Protein AF-A0A0E4BM86-F1 (afdb_monomer_lite)

Radius of gyration: 12.63 Å; chains: 1; bounding box: 27×24×32 Å

Organism: NCBI:txid1355477

pLDDT: mean 76.34, std 8.64, range [48.16, 85.19]

Structure (mmCIF, N/CA/C/O backbone):
data_AF-A0A0E4BM86-F1
#
_entry.id   AF-A0A0E4BM86-F1
#
loop_
_atom_site.group_PDB
_atom_site.id
_atom_site.type_symbol
_atom_site.label_atom_id
_atom_site.label_alt_id
_atom_site.label_comp_id
_atom_site.label_asym_id
_atom_site.label_entity_id
_atom_site.label_seq_id
_atom_site.pdbx_PDB_ins_code
_atom_site.Cartn_x
_atom_site.Cartn_y
_atom_site.Cartn_z
_atom_site.occupancy
_atom_site.B_iso_or_equiv
_atom_site.auth_seq_id
_atom_site.auth_comp_id
_atom_site.auth_asym_id
_atom_site.auth_atom_id
_atom_site.pdbx_PDB_model_num
ATOM 1 N N . MET A 1 1 ? 15.356 -4.921 11.803 1.00 51.75 1 MET A N 1
ATOM 2 C CA . MET A 1 1 ? 14.970 -3.624 11.199 1.00 51.75 1 MET A CA 1
ATOM 3 C C . MET A 1 1 ? 14.279 -2.768 12.251 1.00 51.75 1 MET A C 1
ATOM 5 O O . MET A 1 1 ? 13.385 -3.266 12.924 1.00 51.75 1 MET A O 1
ATOM 9 N N . ALA A 1 2 ? 14.743 -1.537 12.477 1.00 48.16 2 ALA A N 1
ATOM 10 C CA . ALA A 1 2 ? 14.286 -0.697 13.586 1.00 48.16 2 ALA A CA 1
ATOM 11 C C . ALA A 1 2 ? 12.775 -0.386 13.509 1.00 48.16 2 ALA A C 1
ATOM 13 O O . ALA A 1 2 ? 12.248 -0.040 12.451 1.00 48.16 2 ALA A O 1
ATOM 14 N N . LYS A 1 3 ? 12.085 -0.464 14.655 1.00 54.88 3 LYS A N 1
ATOM 15 C CA . LYS A 1 3 ? 10.628 -0.259 14.814 1.00 54.88 3 LYS A CA 1
ATOM 16 C C . LYS A 1 3 ? 10.142 1.112 14.301 1.00 54.88 3 LYS A C 1
ATOM 18 O O . LYS A 1 3 ? 8.982 1.255 13.917 1.00 54.88 3 LYS A O 1
ATOM 23 N N . SER A 1 4 ? 11.035 2.101 14.252 1.00 56.44 4 SER A N 1
ATOM 24 C CA . SER A 1 4 ? 10.756 3.465 13.781 1.00 56.44 4 SER A CA 1
ATOM 25 C C . SER A 1 4 ? 10.691 3.591 12.254 1.00 56.44 4 SER A C 1
ATOM 27 O O . SER A 1 4 ? 9.975 4.451 11.746 1.00 56.44 4 SER A O 1
ATOM 29 N N . THR A 1 5 ? 11.362 2.710 11.507 1.00 68.94 5 THR A N 1
ATOM 30 C CA . THR A 1 5 ? 11.380 2.756 10.037 1.00 68.94 5 THR A CA 1
ATOM 31 C C . THR A 1 5 ? 10.063 2.238 9.466 1.00 68.94 5 THR A C 1
ATOM 33 O O . THR A 1 5 ? 9.434 2.905 8.649 1.00 68.94 5 THR A O 1
ATOM 36 N N . LEU A 1 6 ? 9.572 1.103 9.971 1.00 72.94 6 LEU A N 1
ATOM 37 C CA . LEU A 1 6 ? 8.340 0.474 9.485 1.00 72.94 6 LEU A CA 1
ATOM 38 C C . LEU A 1 6 ? 7.098 1.362 9.695 1.00 72.94 6 LEU A C 1
ATOM 40 O O . LEU A 1 6 ? 6.272 1.501 8.794 1.00 72.94 6 LEU A O 1
ATOM 44 N N . SER A 1 7 ? 6.995 2.030 10.850 1.00 77.44 7 SER A N 1
ATOM 45 C CA . SER A 1 7 ? 5.917 2.993 11.122 1.00 77.44 7 SER A CA 1
ATOM 46 C C . SER A 1 7 ? 5.951 4.190 10.168 1.00 77.44 7 SER A C 1
ATOM 48 O O . SER A 1 7 ? 4.898 4.629 9.703 1.00 77.44 7 SER A O 1
ATOM 50 N N . ASN A 1 8 ? 7.145 4.696 9.834 1.00 79.94 8 ASN A N 1
ATOM 51 C CA . ASN A 1 8 ? 7.287 5.781 8.865 1.00 79.94 8 ASN A CA 1
ATOM 52 C C . ASN A 1 8 ? 6.922 5.324 7.442 1.00 79.94 8 ASN A C 1
ATOM 54 O O . ASN A 1 8 ? 6.197 6.037 6.754 1.00 79.94 8 ASN A O 1
ATOM 58 N N . HIS A 1 9 ? 7.323 4.114 7.029 1.00 81.19 9 HIS A N 1
ATOM 59 C CA . HIS A 1 9 ? 6.895 3.539 5.748 1.00 81.19 9 HIS A CA 1
ATOM 60 C C . HIS A 1 9 ? 5.371 3.425 5.662 1.00 81.19 9 HIS A C 1
ATOM 62 O O . HIS A 1 9 ? 4.784 3.881 4.685 1.00 81.19 9 HIS A O 1
ATOM 68 N N . PHE A 1 10 ? 4.701 2.905 6.696 1.00 78.00 10 PHE A N 1
ATOM 69 C CA . PHE A 1 10 ? 3.237 2.833 6.700 1.00 78.00 10 PHE A CA 1
ATOM 70 C C . PHE A 1 10 ? 2.569 4.213 6.659 1.00 78.00 10 PHE A C 1
ATOM 72 O O . PHE A 1 10 ? 1.530 4.362 6.018 1.00 78.00 10 PHE A O 1
ATOM 79 N N . ARG A 1 11 ? 3.149 5.234 7.302 1.00 82.25 11 ARG A N 1
ATOM 80 C CA . ARG A 1 11 ? 2.646 6.611 7.199 1.00 82.25 11 ARG A CA 1
ATOM 81 C C . ARG A 1 11 ? 2.742 7.131 5.764 1.00 82.25 11 ARG A C 1
ATOM 83 O O . ARG A 1 11 ? 1.728 7.565 5.230 1.00 82.25 11 ARG A O 1
ATOM 9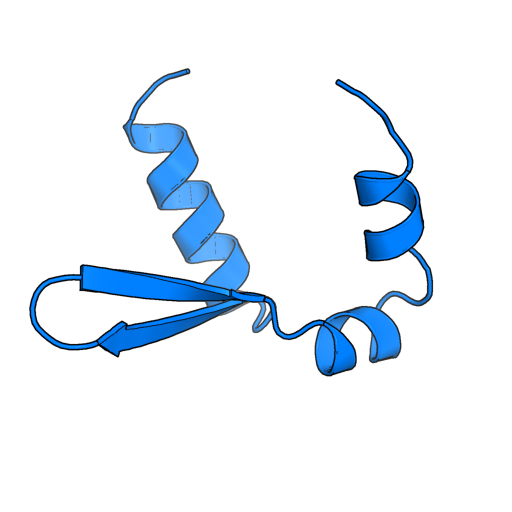0 N N . ILE A 1 12 ? 3.911 7.009 5.133 1.00 84.62 12 ILE A N 1
ATOM 91 C CA . ILE A 1 12 ? 4.149 7.457 3.751 1.00 84.62 12 ILE A CA 1
ATOM 92 C C . ILE A 1 12 ? 3.217 6.730 2.776 1.00 84.62 12 ILE A C 1
ATOM 94 O O . ILE A 1 12 ? 2.578 7.360 1.939 1.00 84.62 12 ILE A O 1
ATOM 98 N N . LEU A 1 13 ? 3.077 5.409 2.913 1.00 81.94 13 LEU A N 1
ATOM 99 C CA . LEU A 1 13 ? 2.175 4.617 2.075 1.00 81.94 13 LEU A CA 1
ATOM 100 C C . LEU A 1 13 ? 0.705 5.041 2.243 1.00 81.94 13 LEU A C 1
ATOM 102 O O . LEU A 1 13 ? -0.058 5.001 1.277 1.00 81.94 13 LEU A O 1
ATOM 106 N N . ARG A 1 14 ? 0.288 5.445 3.451 1.00 81.75 14 ARG A N 1
ATOM 107 C CA . ARG A 1 14 ? -1.074 5.939 3.710 1.00 81.75 14 ARG A CA 1
ATOM 108 C C . ARG A 1 14 ? -1.288 7.320 3.095 1.00 81.75 14 ARG A C 1
ATOM 110 O O . ARG A 1 14 ? -2.312 7.535 2.457 1.00 81.75 14 ARG A O 1
ATOM 117 N N . GLU A 1 15 ? -0.330 8.229 3.269 1.00 82.06 15 GLU A N 1
ATOM 118 C CA . GLU A 1 15 ? -0.361 9.585 2.698 1.00 82.06 15 GLU A CA 1
ATOM 119 C C . GLU A 1 15 ? -0.368 9.557 1.165 1.00 82.06 15 GLU A C 1
ATOM 121 O O . GLU A 1 15 ? -1.116 10.296 0.534 1.00 82.06 15 GLU A O 1
ATOM 126 N N . ALA A 1 16 ? 0.380 8.634 0.558 1.00 79.88 16 ALA A N 1
ATOM 127 C CA . ALA A 1 16 ? 0.377 8.415 -0.886 1.00 79.88 16 ALA A CA 1
ATOM 128 C C . ALA A 1 16 ? -0.922 7.763 -1.413 1.00 79.88 16 ALA A C 1
ATOM 130 O O . ALA A 1 16 ? -1.090 7.616 -2.626 1.00 79.88 16 ALA A O 1
ATOM 131 N N . GLY A 1 17 ? -1.837 7.360 -0.521 1.00 77.25 17 GLY A N 1
ATOM 132 C CA . GLY A 1 17 ? -3.089 6.684 -0.867 1.00 77.25 17 GLY A CA 1
ATOM 133 C C . GLY A 1 17 ? -2.912 5.224 -1.294 1.00 77.25 17 GLY A C 1
ATOM 134 O O . GLY A 1 17 ? -3.834 4.639 -1.852 1.00 77.25 17 GLY A O 1
ATOM 135 N N . LEU A 1 18 ? -1.745 4.627 -1.036 1.00 79.31 18 LEU A N 1
ATOM 136 C CA . LEU A 1 18 ? -1.401 3.263 -1.448 1.00 79.31 18 LEU A CA 1
ATOM 137 C C . LEU A 1 18 ? -1.973 2.219 -0.473 1.00 79.31 18 LEU A C 1
ATOM 139 O O . LEU A 1 18 ? -2.342 1.118 -0.876 1.00 79.31 18 LEU A O 1
ATOM 143 N N . ILE A 1 19 ? -2.091 2.555 0.815 1.00 82.62 19 ILE A N 1
ATOM 144 C CA . ILE A 1 19 ? -2.682 1.663 1.823 1.00 82.62 19 ILE A CA 1
ATOM 145 C C . ILE A 1 19 ? -3.851 2.322 2.547 1.00 82.62 19 ILE A C 1
ATOM 147 O O . ILE A 1 19 ? -3.835 3.510 2.870 1.00 82.62 19 ILE A O 1
ATOM 151 N N . ARG A 1 20 ? -4.861 1.518 2.872 1.00 80.31 20 ARG A N 1
ATOM 152 C CA . ARG A 1 20 ? -5.956 1.884 3.763 1.00 80.31 20 ARG A CA 1
ATOM 153 C C . ARG A 1 20 ? -5.785 1.149 5.083 1.00 80.31 20 ARG A C 1
ATOM 155 O O . ARG A 1 20 ? -5.800 -0.077 5.132 1.00 80.31 20 ARG A O 1
ATOM 162 N N . THR A 1 21 ? -5.667 1.901 6.168 1.00 76.19 21 THR A N 1
ATOM 163 C CA . THR A 1 21 ? -5.751 1.335 7.516 1.00 76.19 21 THR A CA 1
ATOM 164 C C . THR A 1 21 ? -7.218 1.311 7.928 1.00 76.19 21 THR A C 1
ATOM 166 O O . THR A 1 21 ? -7.853 2.361 7.973 1.00 76.19 21 THR A O 1
ATOM 169 N N . SER A 1 22 ? -7.763 0.132 8.218 1.00 78.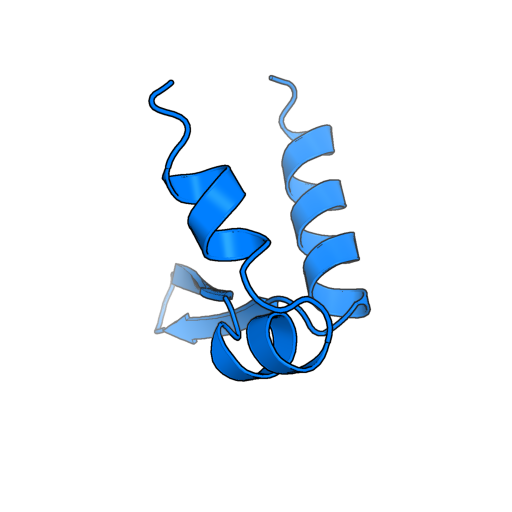19 22 SER A N 1
ATOM 170 C CA . SER A 1 22 ? -9.083 -0.004 8.839 1.00 78.19 22 SER A CA 1
ATOM 171 C C . SER A 1 22 ? -8.941 -0.675 10.200 1.00 78.19 22 SER A C 1
ATOM 173 O O . SER A 1 22 ? -8.107 -1.567 10.385 1.00 78.19 22 SER A O 1
ATOM 175 N N . LYS A 1 23 ? -9.740 -0.231 11.169 1.00 75.75 23 LYS A N 1
ATOM 176 C CA . LYS A 1 23 ? -9.788 -0.830 12.504 1.00 75.75 23 LYS A CA 1
ATOM 177 C C . LYS A 1 23 ? -10.796 -1.978 12.473 1.00 75.75 23 LYS A C 1
ATOM 179 O O . LYS A 1 23 ? -11.991 -1.735 12.344 1.00 75.75 23 LYS A O 1
ATOM 184 N N . GLN A 1 24 ? -10.322 -3.218 12.575 1.00 76.00 24 GLN A N 1
ATOM 185 C CA . GLN A 1 24 ? -11.182 -4.377 12.827 1.00 76.00 24 GLN A CA 1
ATOM 186 C C . GLN A 1 24 ? -11.003 -4.765 14.297 1.00 76.00 24 GLN A C 1
ATOM 188 O O . GLN A 1 24 ? -10.048 -5.446 14.672 1.00 76.00 24 GLN A O 1
ATOM 193 N N . GLY A 1 25 ? -11.888 -4.246 15.153 1.00 80.56 25 GLY A N 1
ATOM 194 C CA . GLY A 1 25 ? -11.800 -4.432 16.602 1.00 80.56 25 GLY A CA 1
ATOM 195 C C . GLY A 1 25 ? -10.518 -3.831 17.191 1.00 80.56 25 GLY A C 1
ATOM 196 O O . GLY A 1 25 ? -10.264 -2.634 17.059 1.00 80.56 25 GLY A O 1
ATOM 197 N N . VAL A 1 26 ? -9.708 -4.670 17.843 1.00 76.12 26 VAL A N 1
ATOM 198 C CA . VAL A 1 26 ? -8.461 -4.274 18.531 1.00 76.12 26 VAL A CA 1
ATOM 199 C C . VAL A 1 26 ? -7.262 -4.194 17.567 1.00 76.12 26 VAL A C 1
ATOM 201 O O . VAL A 1 26 ? -6.232 -3.615 17.905 1.00 76.12 26 VAL A O 1
ATOM 204 N N . GLN A 1 27 ? -7.383 -4.728 16.346 1.00 69.81 27 GLN A N 1
ATOM 205 C CA . GLN A 1 27 ? -6.278 -4.803 15.386 1.00 69.81 27 GLN A CA 1
ATOM 206 C C . GLN A 1 27 ? -6.387 -3.740 14.282 1.00 69.81 27 GLN A C 1
ATOM 208 O O . GLN A 1 27 ? -7.448 -3.503 13.695 1.00 69.81 27 GLN A O 1
ATOM 213 N N . HIS A 1 28 ? -5.253 -3.110 13.965 1.00 67.31 28 HIS A N 1
ATOM 214 C CA . HIS A 1 28 ? -5.111 -2.235 12.803 1.00 67.31 28 HIS A CA 1
ATOM 215 C C . HIS A 1 28 ? -4.750 -3.082 11.583 1.00 67.31 28 HIS A C 1
ATOM 217 O O . HIS A 1 28 ? -3.608 -3.524 11.455 1.00 67.31 28 HIS A O 1
ATOM 223 N N . ARG A 1 29 ? -5.703 -3.295 10.670 1.00 74.62 29 ARG A N 1
ATOM 224 C CA . ARG A 1 29 ? -5.430 -3.996 9.413 1.00 74.62 29 ARG A CA 1
ATOM 225 C C . ARG A 1 29 ? -5.093 -2.970 8.338 1.00 74.62 29 ARG A C 1
ATOM 227 O O . ARG A 1 29 ? -5.919 -2.122 7.999 1.00 74.62 29 ARG A O 1
ATOM 234 N N . ASN A 1 30 ? -3.870 -3.034 7.821 1.00 74.00 30 ASN A N 1
ATOM 235 C CA . ASN A 1 30 ? -3.473 -2.276 6.640 1.00 74.00 30 ASN A CA 1
ATOM 236 C C . ASN A 1 30 ? -3.788 -3.121 5.409 1.00 74.00 30 ASN A C 1
ATOM 238 O O . ASN A 1 30 ? -3.266 -4.223 5.272 1.00 74.00 30 ASN A O 1
ATOM 242 N N . VAL A 1 31 ? -4.655 -2.612 4.541 1.00 78.44 31 VAL A N 1
ATOM 243 C CA . VAL A 1 31 ? -4.992 -3.239 3.264 1.00 78.44 31 VAL A CA 1
ATOM 244 C C . VAL A 1 31 ? -4.419 -2.369 2.157 1.00 78.44 31 VAL A C 1
ATOM 246 O O . VAL A 1 31 ? -4.645 -1.159 2.133 1.00 78.44 31 VAL A O 1
ATOM 249 N N . VAL A 1 32 ? -3.647 -2.979 1.266 1.00 78.50 32 VAL A N 1
ATOM 250 C CA . VAL A 1 32 ? -3.09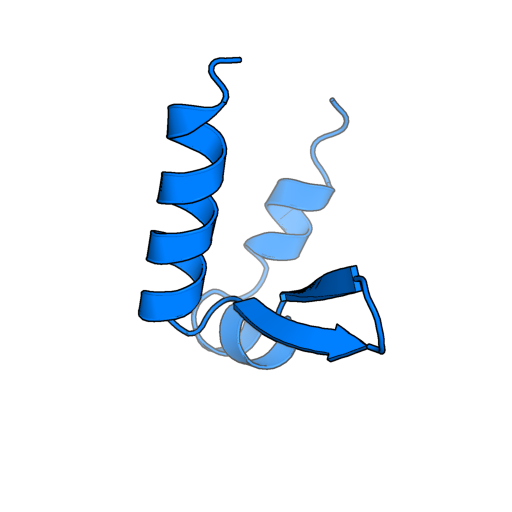8 -2.312 0.085 1.00 78.50 32 VAL A CA 1
ATOM 251 C C . VAL A 1 32 ? -4.234 -2.080 -0.910 1.00 78.50 32 VAL A C 1
ATOM 253 O O . VAL A 1 32 ? -5.024 -2.984 -1.171 1.00 78.50 32 VAL A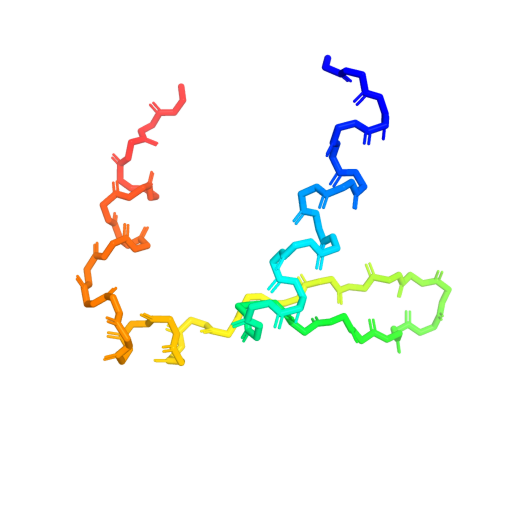 O 1
ATOM 256 N N . ARG A 1 33 ? -4.341 -0.869 -1.459 1.00 81.25 33 ARG A N 1
ATOM 257 C CA . ARG A 1 33 ? -5.291 -0.554 -2.534 1.00 81.25 33 ARG A CA 1
ATOM 258 C C . ARG A 1 33 ? -4.702 -1.001 -3.868 1.00 81.25 33 ARG A C 1
ATOM 260 O O . ARG A 1 33 ? -4.254 -0.182 -4.661 1.00 81.25 33 ARG A O 1
ATOM 267 N N . GLU A 1 34 ? -4.650 -2.311 -4.083 1.00 76.12 34 GLU A N 1
ATOM 268 C CA . GLU A 1 34 ? -4.029 -2.908 -5.272 1.00 76.12 34 GLU A CA 1
ATOM 269 C C . GLU A 1 34 ? -4.541 -2.305 -6.585 1.00 76.12 34 GLU A C 1
ATOM 271 O O . GLU A 1 34 ? -3.742 -2.043 -7.477 1.00 76.12 34 GLU A O 1
ATOM 276 N N . GLU A 1 35 ? -5.840 -2.017 -6.682 1.00 79.38 35 GLU A N 1
ATOM 277 C CA . GLU A 1 35 ? -6.455 -1.426 -7.876 1.00 79.38 35 GLU A CA 1
ATOM 278 C C . GLU A 1 35 ? -5.948 -0.003 -8.157 1.00 79.38 35 GLU A C 1
ATOM 280 O O . GLU A 1 35 ? -5.490 0.272 -9.264 1.00 79.38 35 GLU A O 1
ATOM 285 N N . ASP A 1 36 ? -5.951 0.880 -7.148 1.00 78.75 36 ASP A N 1
ATOM 286 C CA . ASP A 1 36 ? -5.423 2.251 -7.251 1.00 78.75 36 ASP A CA 1
ATOM 287 C C . ASP A 1 36 ? -3.929 2.245 -7.615 1.00 78.75 36 ASP A C 1
ATOM 289 O O . ASP A 1 36 ? -3.460 3.027 -8.449 1.00 78.75 36 ASP A O 1
ATOM 293 N N . ILE A 1 37 ? -3.163 1.344 -6.992 1.00 79.75 37 ILE A N 1
ATOM 294 C CA . ILE A 1 37 ? -1.728 1.219 -7.248 1.00 79.75 37 ILE A CA 1
ATOM 295 C C . ILE A 1 37 ? -1.487 0.696 -8.650 1.00 79.75 37 ILE A C 1
ATOM 297 O O . ILE A 1 37 ? -0.640 1.237 -9.346 1.00 79.75 37 ILE A O 1
ATOM 301 N N . ASN A 1 38 ? -2.221 -0.320 -9.090 1.00 82.44 38 ASN A N 1
ATOM 302 C CA . ASN A 1 38 ? -2.068 -0.866 -10.429 1.00 82.44 38 ASN A CA 1
ATOM 303 C C . ASN A 1 38 ? -2.552 0.119 -11.511 1.00 82.44 38 ASN A C 1
ATOM 305 O O . ASN A 1 38 ? -2.027 0.094 -12.619 1.00 82.44 38 ASN A O 1
ATOM 309 N N . ALA A 1 39 ? -3.493 1.018 -11.196 1.00 83.31 39 ALA A N 1
ATOM 310 C CA . ALA A 1 39 ? -3.899 2.106 -12.085 1.00 83.31 39 ALA A CA 1
ATOM 311 C C . ALA A 1 39 ? -2.804 3.179 -12.244 1.00 83.31 39 ALA A C 1
ATOM 313 O O . ALA A 1 39 ? -2.570 3.655 -13.352 1.00 83.31 39 ALA A O 1
ATOM 314 N N . ARG A 1 40 ? -2.112 3.552 -11.156 1.00 82.69 40 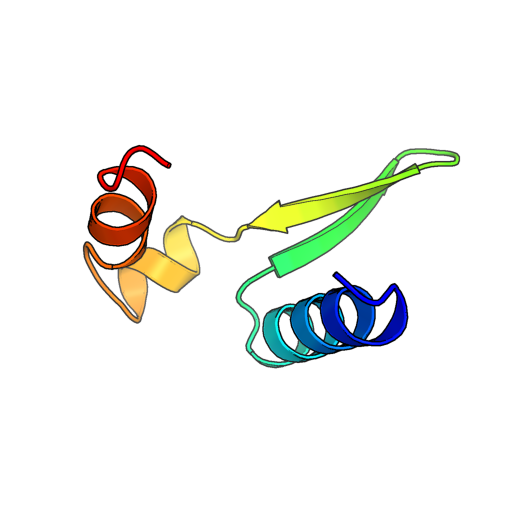ARG A N 1
ATOM 315 C CA . ARG A 1 40 ? -1.013 4.543 -11.187 1.00 82.69 40 ARG A CA 1
ATOM 316 C C . ARG A 1 40 ? 0.328 3.956 -11.639 1.00 82.69 40 ARG A C 1
ATOM 318 O O . ARG A 1 40 ? 1.102 4.624 -12.314 1.00 82.69 40 ARG A O 1
ATOM 325 N N . PHE A 1 41 ? 0.597 2.719 -11.242 1.00 79.81 41 PHE A N 1
ATOM 326 C CA . PHE A 1 41 ? 1.852 1.991 -11.415 1.00 79.81 41 PHE A CA 1
ATOM 327 C C . PHE A 1 41 ? 1.557 0.555 -11.875 1.00 79.81 41 PHE A C 1
ATOM 329 O O . PHE A 1 41 ? 1.681 -0.402 -11.097 1.00 79.81 41 PHE A O 1
ATOM 336 N N . PRO A 1 42 ? 1.143 0.376 -13.140 1.00 80.81 42 PRO A N 1
ATOM 337 C CA . PRO A 1 42 ? 0.783 -0.934 -13.659 1.00 80.81 42 PRO A CA 1
ATOM 338 C C . PRO A 1 42 ? 1.956 -1.906 -13.546 1.00 80.81 42 PRO A C 1
ATOM 340 O O . PRO A 1 42 ? 3.093 -1.575 -13.875 1.00 80.81 42 PRO A O 1
ATOM 343 N N . LYS A 1 43 ? 1.667 -3.132 -13.093 1.00 79.00 43 LYS A N 1
ATOM 344 C CA . LYS A 1 43 ? 2.629 -4.243 -12.931 1.00 79.00 43 LYS A CA 1
ATOM 345 C C . LYS A 1 43 ? 3.723 -4.050 -11.869 1.00 79.00 43 LYS A C 1
ATOM 347 O O . LYS A 1 43 ? 4.428 -5.017 -11.601 1.00 79.00 43 LYS A O 1
ATOM 352 N N . LEU A 1 44 ? 3.835 -2.893 -11.212 1.00 82.62 44 LEU A N 1
ATOM 353 C CA . LEU A 1 44 ? 4.857 -2.654 -10.182 1.00 82.62 44 LEU A CA 1
ATOM 354 C C . LEU A 1 44 ? 4.703 -3.615 -8.996 1.00 82.62 44 LEU A C 1
ATOM 356 O O . LEU A 1 44 ? 5.648 -4.303 -8.626 1.00 82.62 44 LEU A O 1
ATOM 360 N N . LEU A 1 45 ? 3.493 -3.711 -8.439 1.00 80.44 45 LEU A N 1
ATOM 361 C CA . LEU A 1 45 ? 3.195 -4.620 -7.327 1.00 80.44 45 LEU A CA 1
ATOM 362 C C . LEU A 1 45 ? 3.451 -6.080 -7.693 1.00 80.44 45 LEU A C 1
ATOM 364 O O . LEU A 1 45 ? 4.078 -6.799 -6.926 1.00 80.44 45 LEU A O 1
ATOM 368 N N . LYS A 1 46 ? 3.023 -6.498 -8.890 1.00 83.69 46 LYS A N 1
ATOM 369 C CA . LYS A 1 46 ? 3.295 -7.849 -9.396 1.00 83.69 46 LYS A CA 1
ATOM 370 C C . LYS A 1 46 ? 4.791 -8.115 -9.529 1.00 83.69 46 LYS A C 1
ATOM 372 O O . LYS A 1 46 ? 5.224 -9.210 -9.210 1.00 83.69 46 LYS A O 1
ATOM 377 N N . MET A 1 47 ? 5.566 -7.129 -9.978 1.00 85.19 47 MET A N 1
ATOM 378 C CA . MET A 1 47 ? 7.016 -7.250 -10.094 1.00 85.19 47 MET A CA 1
ATOM 379 C C . MET A 1 47 ? 7.668 -7.394 -8.717 1.00 85.19 47 MET A C 1
ATOM 381 O O . MET A 1 47 ? 8.448 -8.315 -8.530 1.00 85.19 47 MET A O 1
ATOM 385 N N . ILE A 1 48 ? 7.291 -6.554 -7.746 1.00 82.62 48 ILE A N 1
ATOM 386 C CA . ILE A 1 48 ? 7.802 -6.607 -6.366 1.00 82.62 48 ILE A CA 1
ATOM 387 C C . ILE A 1 48 ? 7.450 -7.943 -5.698 1.00 82.62 48 ILE A C 1
ATOM 389 O O . ILE A 1 48 ? 8.322 -8.576 -5.123 1.00 82.62 48 ILE A O 1
ATOM 393 N N . LEU A 1 49 ? 6.197 -8.395 -5.807 1.00 82.06 49 LEU A N 1
ATOM 394 C CA . LEU A 1 49 ? 5.745 -9.675 -5.245 1.00 82.06 49 LEU A CA 1
ATOM 395 C C . LEU A 1 49 ? 6.351 -10.893 -5.954 1.00 82.06 49 LEU A C 1
ATOM 397 O O . LEU A 1 49 ? 6.385 -11.977 -5.383 1.00 82.06 49 LEU A O 1
ATOM 401 N N . SER A 1 50 ? 6.787 -10.731 -7.205 1.00 84.81 50 SER A N 1
ATOM 402 C CA . SER A 1 50 ? 7.462 -11.785 -7.959 1.00 84.81 50 SER A CA 1
ATOM 403 C C . SER A 1 50 ? 8.925 -11.950 -7.558 1.00 84.81 50 SER A C 1
ATOM 405 O O . SER A 1 50 ? 9.522 -12.931 -7.997 1.00 84.81 50 SER A O 1
ATOM 407 N N . PHE A 1 51 ? 9.507 -11.030 -6.779 1.00 75.62 51 PHE A N 1
ATOM 408 C CA . PHE A 1 51 ? 10.798 -11.263 -6.141 1.00 75.62 51 PHE A CA 1
ATOM 409 C C . PHE A 1 51 ? 10.566 -12.148 -4.910 1.00 75.62 51 PHE A C 1
ATOM 411 O O . PHE A 1 51 ? 9.942 -11.689 -3.951 1.00 75.62 51 PHE A O 1
ATOM 418 N N . PRO A 1 52 ? 11.015 -13.415 -4.930 1.00 62.09 52 PRO A N 1
ATOM 419 C CA . PRO A 1 52 ? 11.095 -14.213 -3.719 1.00 62.09 52 PRO A CA 1
ATOM 420 C C . PRO A 1 52 ? 12.203 -13.612 -2.844 1.00 62.09 52 PRO A C 1
ATOM 422 O O . PRO A 1 52 ? 13.268 -13.274 -3.366 1.00 62.09 52 PRO A O 1
ATOM 425 N N . ASP A 1 53 ? 11.927 -13.447 -1.552 1.00 56.25 53 A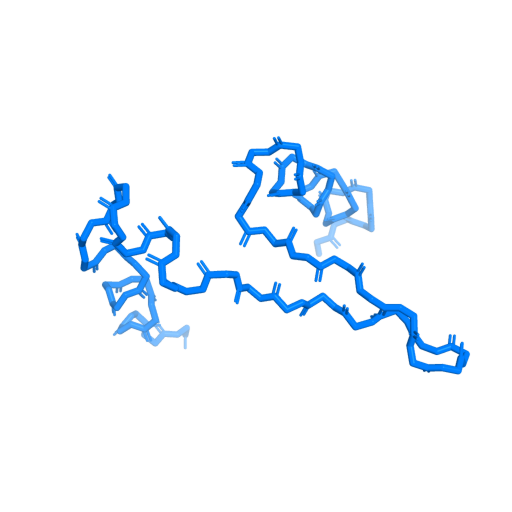SP A N 1
ATOM 426 C CA . ASP A 1 53 ? 12.926 -13.077 -0.537 1.00 56.25 53 ASP A CA 1
ATOM 427 C C . ASP A 1 53 ? 13.906 -14.241 -0.304 1.00 56.25 53 ASP A C 1
ATOM 429 O O . ASP A 1 53 ? 13.423 -15.398 -0.193 1.00 56.25 53 ASP A O 1
#

InterPro domains:
  IPR001845 HTH ArsR-type DNA-binding domain [PF01022] (1-20)
  IPR036388 Winged helix-like DNA-binding domain superfamily [G3DSA:1.10.10.10] (1-49)
  IPR036390 Winged helix DNA-binding domain superfamily [SSF46785] (1-45)

Foldseek 3Di:
DDPVVVVVVVVVCVVVVQWDFDDPDPDTDIDGPCVVCCVVPNCPVVVVVVDDD

Sequence (53 aa):
MAKSTLSNHFRILREAGLIRTSKQGVQHRNVVREEDINARFPKLLKMILSFPD

Secondary structure (DSSP, 8-state):
--HHHHHHHHHHHHHTTSEEEEEETTEEEEEE-HHHHHHHSTTHHHHHHTS--